Protein AF-A0A354B9X5-F1 (afdb_monomer_lite)

pLDDT: mean 92.53, std 5.78, range [64.81, 98.0]

Foldseek 3Di:
DFDWDWFFWQAFAFEPVRTDTDTDGQDDDDVPDDDDPDPDDDDDCLVLQLNNLCQAPPRPDDSVVSNVVGHPPDGGQRSHDVHGDDGGDGDD

Sequence (92 aa):
MTRMMIAAVTLGNGGFEMIEIQQVPIPIPAAGEVRLKVLAAGMNNTEINTRLGWYSADVEVSTDAVAGTADGTVQREDGGWNEPTPWPLIQG

Radius of gyration: 14.8 Å; chains: 1; bounding box: 39×27×37 Å

Structure (mmCIF, N/CA/C/O backbone):
data_AF-A0A354B9X5-F1
#
_entry.id   AF-A0A354B9X5-F1
#
loop_
_atom_site.group_PDB
_atom_site.id
_atom_site.type_symbol
_atom_site.label_atom_id
_atom_site.label_alt_id
_atom_site.label_comp_id
_atom_site.label_asym_id
_atom_site.label_entity_id
_atom_site.label_seq_id
_atom_site.pdbx_PDB_ins_code
_atom_site.Cartn_x
_atom_site.Cartn_y
_atom_site.Cartn_z
_atom_site.occupancy
_atom_site.B_iso_or_equiv
_atom_site.auth_seq_id
_atom_site.auth_comp_id
_atom_site.auth_asym_id
_atom_site.auth_atom_id
_atom_site.pdbx_PDB_model_num
ATOM 1 N N . MET A 1 1 ? -12.886 19.005 17.340 1.00 64.81 1 MET A N 1
ATOM 2 C CA . MET A 1 1 ? -11.514 18.813 16.823 1.00 64.81 1 MET A CA 1
ATOM 3 C C . MET A 1 1 ? -11.456 17.469 16.120 1.00 64.81 1 MET A C 1
ATOM 5 O O . MET A 1 1 ? -11.889 16.485 16.714 1.00 64.81 1 MET A O 1
ATOM 9 N N . THR A 1 2 ? -10.985 17.430 14.876 1.00 83.12 2 THR A N 1
ATOM 10 C CA . THR A 1 2 ? -10.761 16.179 14.137 1.00 83.12 2 THR A CA 1
ATOM 11 C C . THR A 1 2 ? -9.641 15.399 14.818 1.00 83.12 2 THR A C 1
ATOM 13 O O . THR A 1 2 ? -8.591 15.965 15.110 1.00 83.12 2 THR A O 1
ATOM 16 N N . ARG A 1 3 ? -9.875 14.121 15.136 1.00 93.31 3 ARG A N 1
ATOM 17 C CA . ARG A 1 3 ? -8.817 13.250 15.662 1.00 93.31 3 ARG A CA 1
ATOM 18 C C . ARG A 1 3 ? -7.974 12.743 14.494 1.00 93.31 3 ARG A C 1
ATOM 20 O O . ARG A 1 3 ? -8.536 12.340 13.477 1.00 93.31 3 ARG A O 1
ATOM 27 N N . MET A 1 4 ? -6.657 12.752 14.670 1.00 97.31 4 MET A N 1
ATOM 28 C CA . MET A 1 4 ? -5.677 12.356 13.657 1.00 97.31 4 MET A CA 1
ATOM 29 C C . MET A 1 4 ? -5.007 11.028 14.041 1.00 97.31 4 MET A C 1
ATOM 31 O O . MET A 1 4 ? -4.937 10.689 15.225 1.00 97.31 4 MET A O 1
ATOM 35 N N . MET A 1 5 ? -4.512 10.293 13.048 1.00 96.56 5 MET A N 1
ATOM 36 C CA . MET A 1 5 ? -3.627 9.134 13.200 1.00 96.56 5 MET A CA 1
ATOM 37 C C . MET A 1 5 ? -2.381 9.302 12.334 1.00 96.56 5 MET A C 1
ATOM 39 O O . MET A 1 5 ? -2.395 10.070 11.378 1.00 96.56 5 MET A O 1
ATOM 43 N N . ILE A 1 6 ? -1.320 8.570 12.665 1.00 97.12 6 ILE A N 1
ATOM 44 C CA . ILE A 1 6 ? -0.136 8.459 11.813 1.00 97.12 6 ILE A CA 1
ATOM 45 C C . ILE A 1 6 ? -0.358 7.328 10.809 1.00 97.12 6 ILE A C 1
ATOM 47 O O . ILE A 1 6 ? -0.803 6.249 11.203 1.00 97.12 6 ILE A O 1
ATOM 51 N N . ALA A 1 7 ? -0.035 7.572 9.543 1.00 97.12 7 ALA A N 1
ATOM 52 C CA . ALA A 1 7 ? -0.074 6.577 8.478 1.00 97.12 7 ALA A CA 1
ATOM 53 C C . ALA A 1 7 ? 1.151 6.708 7.567 1.00 97.12 7 ALA A C 1
ATOM 55 O O . ALA A 1 7 ? 1.676 7.808 7.395 1.00 97.12 7 ALA A O 1
ATOM 56 N N . ALA A 1 8 ? 1.576 5.590 6.976 1.00 96.00 8 ALA A N 1
ATOM 57 C CA . ALA A 1 8 ? 2.423 5.610 5.791 1.00 96.00 8 ALA A CA 1
ATOM 58 C C . ALA A 1 8 ? 1.517 5.813 4.571 1.00 96.00 8 ALA A C 1
ATOM 60 O O . ALA A 1 8 ? 0.616 5.012 4.326 1.00 96.00 8 ALA A O 1
ATOM 61 N N . VAL A 1 9 ? 1.722 6.915 3.858 1.00 97.00 9 VAL A N 1
ATOM 62 C CA . VAL A 1 9 ? 0.911 7.343 2.721 1.00 97.00 9 VAL A CA 1
ATOM 63 C C . VAL A 1 9 ? 1.754 7.222 1.461 1.00 97.00 9 VAL A C 1
ATOM 65 O O . VAL A 1 9 ? 2.809 7.846 1.361 1.00 97.00 9 VAL A O 1
ATOM 68 N N . THR A 1 10 ? 1.292 6.427 0.503 1.00 96.06 10 THR A N 1
ATOM 69 C CA . THR A 1 10 ? 1.876 6.345 -0.833 1.00 96.06 10 THR A CA 1
ATOM 70 C C . THR A 1 10 ? 1.223 7.387 -1.738 1.00 96.06 10 THR A C 1
ATOM 72 O O . THR A 1 10 ? 0.002 7.407 -1.890 1.00 96.06 10 THR A O 1
ATOM 75 N N . LEU A 1 11 ? 2.027 8.279 -2.310 1.00 95.50 11 LEU A N 1
ATOM 76 C CA . LEU A 1 11 ? 1.561 9.465 -3.036 1.00 95.50 11 LEU A CA 1
ATOM 77 C C . LEU A 1 11 ? 1.395 9.256 -4.543 1.00 95.50 11 LEU A C 1
ATOM 79 O O . LEU A 1 11 ? 0.712 10.044 -5.190 1.00 95.50 11 LEU A O 1
ATOM 83 N N . GLY A 1 12 ? 2.015 8.219 -5.094 1.00 95.19 12 GLY A N 1
ATOM 84 C CA . GLY A 1 12 ? 2.070 7.972 -6.527 1.00 95.19 12 GLY A CA 1
ATOM 85 C C . GLY A 1 12 ? 2.996 6.811 -6.857 1.00 95.19 12 GLY A C 1
ATOM 86 O O . GLY A 1 12 ? 3.505 6.124 -5.962 1.00 95.19 12 GLY A O 1
ATOM 87 N N . ASN A 1 13 ? 3.251 6.622 -8.152 1.00 95.06 13 ASN A N 1
ATOM 88 C CA . ASN A 1 13 ? 4.270 5.687 -8.596 1.00 95.06 13 ASN A CA 1
ATOM 89 C C . ASN A 1 13 ? 5.680 6.262 -8.431 1.00 95.06 13 ASN A C 1
ATOM 91 O O . ASN A 1 13 ? 5.893 7.435 -8.732 1.00 95.06 13 ASN A O 1
ATOM 95 N N . GLY A 1 14 ? 6.649 5.452 -7.994 1.00 94.56 14 GLY A N 1
ATOM 96 C CA . GLY A 1 14 ? 8.043 5.892 -7.884 1.00 94.56 14 GLY A CA 1
ATOM 97 C C . GLY A 1 14 ? 8.895 5.148 -6.861 1.00 94.56 14 GLY A C 1
ATOM 98 O O . GLY A 1 14 ? 8.555 4.062 -6.384 1.00 94.56 14 GLY A O 1
ATOM 99 N N . GLY A 1 15 ? 10.033 5.752 -6.536 1.00 93.75 15 GLY A N 1
ATOM 100 C CA . GLY A 1 15 ? 10.960 5.312 -5.507 1.00 93.75 15 GLY A CA 1
ATOM 101 C C . GLY A 1 15 ? 10.428 5.581 -4.094 1.00 93.75 15 GLY A C 1
ATOM 102 O O . GLY A 1 15 ? 9.220 5.708 -3.861 1.00 93.75 15 GLY A O 1
ATOM 103 N N . PHE A 1 16 ? 11.312 5.520 -3.099 1.00 93.06 16 PHE A N 1
ATOM 104 C CA . PHE A 1 16 ? 10.916 5.650 -1.690 1.00 93.06 16 PHE A CA 1
ATOM 105 C C . PHE A 1 16 ? 10.379 7.046 -1.349 1.00 93.06 16 PHE A C 1
ATOM 107 O O . PHE A 1 16 ? 9.639 7.182 -0.380 1.00 93.06 16 PHE A O 1
ATOM 114 N N . GLU A 1 17 ? 10.697 8.055 -2.158 1.00 93.81 17 GLU A N 1
ATOM 115 C CA . GLU A 1 17 ? 10.168 9.417 -2.069 1.00 93.81 17 GLU A CA 1
ATOM 116 C C . GLU A 1 17 ? 8.642 9.487 -2.194 1.00 93.81 17 GLU A C 1
ATOM 118 O O . GLU A 1 17 ? 8.041 10.444 -1.721 1.00 93.81 17 GLU A O 1
ATOM 123 N N . MET A 1 18 ? 8.006 8.461 -2.770 1.00 95.12 18 MET A N 1
ATOM 124 C CA . MET A 1 18 ? 6.548 8.374 -2.847 1.00 95.12 18 MET A CA 1
ATOM 125 C C . MET A 1 18 ? 5.900 7.872 -1.557 1.00 95.12 18 MET A C 1
ATOM 127 O O . MET A 1 18 ? 4.681 7.746 -1.529 1.00 95.12 18 MET A O 1
ATOM 131 N N . ILE A 1 19 ? 6.663 7.563 -0.502 1.00 95.00 19 ILE A N 1
ATOM 132 C CA . ILE A 1 19 ? 6.129 7.150 0.801 1.00 95.00 19 ILE A CA 1
ATOM 133 C C . ILE A 1 19 ? 6.409 8.239 1.833 1.00 95.00 19 ILE A C 1
ATOM 135 O O . ILE A 1 19 ? 7.558 8.513 2.176 1.00 95.00 19 ILE A O 1
ATOM 139 N N . GLU A 1 20 ? 5.345 8.785 2.415 1.00 96.94 20 GLU A N 1
ATOM 140 C CA . GLU A 1 20 ? 5.435 9.764 3.494 1.00 96.94 20 GLU A CA 1
ATOM 141 C C . GLU A 1 20 ? 4.744 9.278 4.767 1.00 96.94 20 GLU A C 1
ATOM 143 O O . GLU A 1 20 ? 3.650 8.718 4.735 1.00 96.94 20 GLU A O 1
ATOM 148 N N . ILE A 1 21 ? 5.353 9.547 5.922 1.00 97.06 21 ILE A N 1
ATOM 149 C CA . ILE A 1 21 ? 4.694 9.363 7.217 1.00 97.06 21 ILE A CA 1
ATOM 150 C C . ILE A 1 21 ? 3.929 10.644 7.553 1.00 97.06 21 ILE A C 1
ATOM 152 O O . ILE A 1 21 ? 4.536 11.670 7.858 1.00 97.06 21 ILE A O 1
ATOM 156 N N . GLN A 1 22 ? 2.598 10.586 7.519 1.00 97.38 22 GLN A N 1
ATOM 157 C CA . GLN A 1 22 ? 1.733 11.759 7.677 1.00 97.38 22 GLN A CA 1
ATOM 158 C C . GLN A 1 22 ? 0.748 11.614 8.839 1.00 97.38 22 GLN A C 1
ATOM 160 O O . GLN A 1 22 ? 0.362 10.508 9.221 1.00 97.38 22 GLN A O 1
ATOM 165 N N . GLN A 1 23 ? 0.290 12.754 9.370 1.00 97.56 23 GLN A N 1
ATOM 166 C CA . GLN A 1 23 ? -0.920 12.806 10.191 1.00 97.56 23 GLN A CA 1
ATOM 167 C C . GLN A 1 23 ? -2.147 12.926 9.287 1.00 97.56 23 GLN A C 1
ATOM 169 O O . GLN A 1 23 ? -2.330 13.944 8.624 1.00 97.56 23 GLN A O 1
ATOM 174 N N . VAL A 1 24 ? -3.024 11.927 9.323 1.00 96.19 24 VAL A N 1
ATOM 175 C CA . VAL A 1 24 ? -4.258 11.869 8.526 1.00 96.19 24 VAL A CA 1
ATOM 176 C C . VAL A 1 24 ? -5.495 11.777 9.428 1.00 96.19 24 VAL A C 1
ATOM 178 O O . VAL A 1 24 ? -5.386 11.308 10.567 1.00 96.19 24 VAL A O 1
ATOM 181 N N . PRO A 1 25 ? -6.682 12.226 8.981 1.00 96.50 25 PRO A N 1
ATOM 182 C CA . PRO A 1 25 ? -7.910 12.071 9.753 1.00 96.50 25 PRO A CA 1
ATOM 183 C C . PRO A 1 25 ? -8.207 10.600 10.053 1.00 96.50 25 PRO A C 1
ATOM 185 O O . PRO A 1 25 ? -8.065 9.737 9.189 1.00 96.50 25 PRO A O 1
ATOM 188 N N . ILE A 1 26 ? -8.663 10.307 11.271 1.00 95.81 26 ILE A N 1
ATOM 189 C CA . ILE A 1 26 ? -9.134 8.959 11.601 1.00 95.81 26 ILE A CA 1
ATOM 190 C C . ILE A 1 26 ? -10.431 8.680 10.819 1.00 95.81 26 ILE A C 1
ATOM 192 O O . ILE A 1 26 ? -11.391 9.439 10.993 1.00 95.81 26 ILE A O 1
ATOM 196 N N . PRO A 1 27 ? -10.514 7.589 10.030 1.00 93.25 27 PRO A N 1
ATOM 197 C CA . PRO A 1 27 ? -11.727 7.257 9.291 1.00 93.25 27 PRO A CA 1
ATOM 198 C C . PRO A 1 27 ? -12.888 6.907 10.232 1.00 93.25 27 PRO A C 1
ATOM 200 O O . PRO A 1 27 ? -12.703 6.376 11.340 1.00 93.25 27 PRO A O 1
ATOM 203 N N . ILE A 1 28 ? -14.103 7.222 9.780 1.00 94.81 28 ILE A N 1
ATOM 204 C CA . ILE A 1 28 ? -15.354 6.871 10.455 1.00 94.81 28 ILE A CA 1
ATOM 205 C C . ILE A 1 28 ? -15.895 5.614 9.763 1.00 94.81 28 ILE A C 1
ATOM 207 O O . ILE A 1 28 ? -16.219 5.705 8.582 1.00 94.81 28 ILE A O 1
ATOM 211 N N . PRO A 1 29 ? -15.983 4.465 10.457 1.00 95.75 29 PRO A N 1
ATOM 212 C CA . PRO A 1 29 ? -16.514 3.245 9.856 1.00 95.75 29 PRO A CA 1
ATOM 213 C C . PRO A 1 29 ? -17.996 3.414 9.494 1.00 95.75 29 PRO A C 1
ATOM 215 O O . PRO A 1 29 ? -18.765 3.996 10.268 1.00 95.75 29 PRO A O 1
ATOM 218 N N . ALA A 1 30 ? -18.392 2.893 8.334 1.00 97.44 30 ALA A N 1
ATOM 219 C CA . ALA A 1 30 ? -19.784 2.793 7.918 1.00 97.44 30 ALA A CA 1
ATOM 220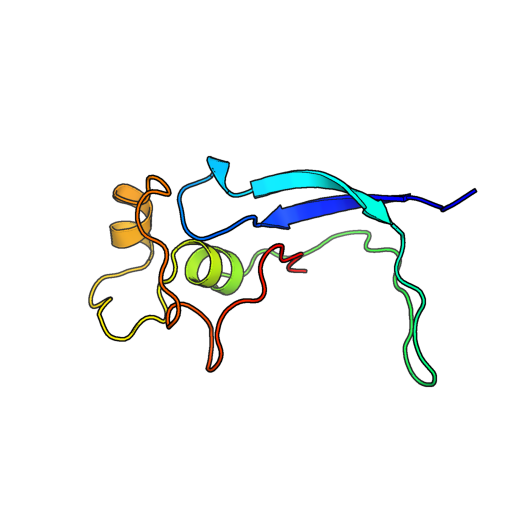 C C . ALA A 1 30 ? -20.533 1.691 8.693 1.00 97.44 30 ALA A C 1
ATOM 222 O O . ALA A 1 30 ? -19.968 0.951 9.504 1.00 97.44 30 ALA A O 1
ATOM 223 N N . ALA A 1 31 ? -21.841 1.571 8.452 1.00 97.88 31 ALA A N 1
ATOM 224 C CA . ALA A 1 31 ? -22.636 0.493 9.033 1.00 97.88 31 ALA A CA 1
ATOM 225 C C . ALA A 1 31 ? -22.088 -0.876 8.591 1.00 97.88 31 ALA A C 1
ATOM 227 O O . ALA A 1 31 ? -22.018 -1.163 7.401 1.00 97.88 31 ALA A O 1
ATOM 228 N N . GLY A 1 32 ? -21.716 -1.716 9.561 1.00 97.94 32 GLY A N 1
ATOM 229 C CA . GLY A 1 32 ? -21.118 -3.033 9.315 1.00 97.94 32 GLY A CA 1
ATOM 230 C C . GLY A 1 32 ? -19.586 -3.054 9.286 1.00 97.94 32 GLY A C 1
ATOM 231 O O . GLY A 1 32 ? -19.008 -4.136 9.270 1.00 97.94 32 GLY A O 1
ATOM 232 N N . GLU A 1 33 ? -18.921 -1.900 9.348 1.00 98.00 33 GLU A N 1
ATOM 233 C CA . GLU A 1 33 ? -17.461 -1.811 9.414 1.00 98.00 33 GLU A CA 1
ATOM 234 C C . GLU A 1 33 ? -16.961 -1.666 10.856 1.00 98.00 33 GLU A C 1
ATOM 236 O O . GLU A 1 33 ? -17.659 -1.186 11.754 1.00 98.00 33 GLU A O 1
ATOM 241 N N . VAL A 1 34 ? -15.702 -2.042 11.080 1.00 96.69 34 VAL A N 1
ATOM 242 C CA . VAL A 1 34 ? -15.005 -1.829 12.351 1.00 96.69 34 VAL A CA 1
ATOM 243 C C . VAL A 1 34 ? -13.741 -1.019 12.124 1.00 96.69 34 VAL A C 1
ATOM 245 O O . VAL A 1 34 ? -13.063 -1.161 11.111 1.00 96.69 34 VAL A O 1
ATOM 248 N N . ARG A 1 35 ? -13.385 -0.187 13.106 1.00 95.31 35 ARG A N 1
ATOM 249 C CA . ARG A 1 35 ? -12.103 0.517 13.115 1.00 95.31 35 ARG A CA 1
ATOM 250 C C . ARG A 1 35 ? -11.135 -0.185 14.052 1.00 95.31 35 ARG A C 1
ATOM 252 O O . ARG A 1 35 ? -11.375 -0.250 15.258 1.00 95.31 35 ARG A O 1
ATOM 259 N N . LEU A 1 36 ? -10.011 -0.626 13.506 1.00 94.62 36 LEU A N 1
ATOM 260 C CA . LEU A 1 36 ? -8.945 -1.264 14.265 1.00 94.62 36 LEU A CA 1
ATOM 261 C C . LEU A 1 36 ? -7.874 -0.247 14.656 1.00 94.62 36 LEU A C 1
ATOM 263 O O . LEU A 1 36 ? -7.501 0.626 13.875 1.00 94.62 36 LEU A O 1
ATOM 267 N N . LYS A 1 37 ? -7.353 -0.378 15.878 1.00 94.81 37 LYS A N 1
ATOM 268 C CA . LYS A 1 37 ? -6.087 0.252 16.251 1.00 94.81 37 LYS A CA 1
ATOM 269 C C . LYS A 1 37 ? -4.971 -0.715 15.870 1.00 94.81 37 LYS A C 1
ATOM 271 O O . LYS A 1 37 ? -4.707 -1.657 16.613 1.00 94.81 37 LYS A O 1
ATOM 276 N N . VAL A 1 38 ? -4.361 -0.490 14.711 1.00 94.88 38 VAL A N 1
ATOM 277 C CA . VAL A 1 38 ? -3.252 -1.309 14.209 1.00 94.88 38 VAL A CA 1
ATOM 278 C C . VAL A 1 38 ? -2.075 -1.221 15.187 1.00 94.88 38 VAL A C 1
ATOM 280 O O . VAL A 1 38 ? -1.637 -0.126 15.536 1.00 94.88 38 VAL A O 1
ATOM 283 N N . LEU A 1 39 ? -1.604 -2.375 15.673 1.00 95.81 39 LEU A N 1
ATOM 284 C CA . LEU A 1 39 ? -0.432 -2.479 16.558 1.00 95.81 39 LEU A CA 1
ATOM 285 C C . LEU A 1 39 ? 0.826 -2.914 15.799 1.00 95.81 39 LEU A C 1
ATOM 287 O O . LEU A 1 39 ? 1.933 -2.570 16.199 1.00 95.81 39 LEU A O 1
ATOM 291 N N . ALA A 1 40 ? 0.637 -3.661 14.714 1.00 94.50 40 ALA A N 1
ATOM 292 C CA . ALA A 1 40 ? 1.660 -4.081 13.773 1.00 94.50 40 ALA A CA 1
ATOM 293 C C . ALA A 1 40 ? 0.998 -4.326 12.411 1.00 94.50 40 ALA A C 1
ATOM 295 O O . ALA A 1 40 ? -0.167 -4.728 12.365 1.00 94.50 40 ALA A O 1
ATOM 296 N N . ALA A 1 41 ? 1.748 -4.105 11.336 1.00 93.00 41 ALA A N 1
ATOM 297 C CA . ALA A 1 41 ? 1.378 -4.468 9.974 1.00 93.00 41 ALA A CA 1
ATOM 298 C C . ALA A 1 41 ? 2.504 -5.319 9.375 1.00 93.00 41 ALA A C 1
ATOM 300 O O . ALA A 1 41 ? 3.682 -5.076 9.650 1.00 93.00 41 ALA A O 1
ATOM 301 N N . GLY A 1 42 ? 2.137 -6.347 8.612 1.00 93.31 42 GLY A N 1
ATOM 302 C CA . GLY A 1 42 ? 3.098 -7.117 7.828 1.00 93.31 42 GLY A CA 1
ATOM 303 C C . GLY A 1 42 ? 3.464 -6.368 6.552 1.00 93.31 42 GLY A C 1
ATOM 304 O O . GLY A 1 42 ? 2.672 -5.571 6.063 1.00 93.31 42 GLY A O 1
ATOM 305 N N . MET A 1 43 ? 4.647 -6.641 6.008 1.00 90.62 43 MET A N 1
ATOM 306 C CA . MET A 1 43 ? 4.996 -6.197 4.659 1.00 90.62 43 MET A CA 1
ATOM 307 C C . MET A 1 43 ? 4.657 -7.286 3.644 1.00 90.62 43 MET A C 1
ATOM 309 O O . MET A 1 43 ? 4.977 -8.459 3.852 1.00 90.62 43 MET A O 1
ATOM 313 N N . ASN A 1 44 ? 4.059 -6.886 2.533 1.00 91.25 44 ASN A N 1
ATOM 314 C CA . ASN A 1 44 ? 3.758 -7.700 1.371 1.00 91.25 44 ASN A CA 1
ATOM 315 C C . ASN A 1 44 ? 4.416 -7.077 0.125 1.00 91.25 44 ASN A C 1
ATOM 317 O O . ASN A 1 44 ? 4.630 -5.870 0.014 1.00 91.25 44 ASN A O 1
ATOM 321 N N . ASN A 1 45 ? 4.747 -7.916 -0.856 1.00 93.06 45 ASN A N 1
ATOM 322 C CA . ASN A 1 45 ? 5.295 -7.442 -2.125 1.00 93.06 45 ASN A CA 1
ATOM 323 C C . ASN A 1 45 ? 4.290 -6.575 -2.908 1.00 93.06 45 ASN A C 1
ATOM 325 O O . ASN A 1 45 ? 4.687 -5.773 -3.746 1.00 93.06 45 ASN A O 1
ATOM 329 N N . THR A 1 46 ? 2.993 -6.707 -2.618 1.00 91.88 46 THR A N 1
ATOM 330 C CA . THR A 1 46 ? 1.923 -5.921 -3.244 1.00 91.88 46 THR A CA 1
ATOM 331 C C . THR A 1 46 ? 2.095 -4.428 -2.993 1.00 91.88 46 THR A C 1
ATOM 333 O O . THR A 1 46 ? 1.932 -3.656 -3.929 1.00 91.88 46 THR A O 1
ATOM 336 N N . GLU A 1 47 ? 2.517 -4.008 -1.798 1.00 92.06 47 GLU A N 1
ATOM 337 C CA . GLU A 1 47 ? 2.797 -2.591 -1.525 1.00 92.06 47 GLU A CA 1
ATOM 338 C C . GLU A 1 47 ? 3.925 -2.053 -2.412 1.00 92.06 47 GLU A C 1
ATOM 340 O O . GLU A 1 47 ? 3.852 -0.945 -2.945 1.00 92.06 47 GLU A O 1
ATOM 345 N N . ILE A 1 48 ? 4.966 -2.862 -2.622 1.00 93.12 48 ILE A N 1
ATOM 346 C CA . ILE A 1 48 ? 6.096 -2.497 -3.478 1.00 93.12 48 ILE A CA 1
ATOM 347 C C . ILE A 1 48 ? 5.637 -2.432 -4.937 1.00 93.12 48 ILE A C 1
ATOM 349 O O . ILE A 1 48 ? 5.874 -1.431 -5.607 1.00 93.12 48 ILE A O 1
ATOM 353 N N . ASN A 1 49 ? 4.941 -3.462 -5.417 1.00 94.94 49 ASN A N 1
ATOM 354 C CA . ASN A 1 49 ? 4.462 -3.549 -6.793 1.00 94.94 49 ASN A CA 1
ATOM 355 C C . ASN A 1 49 ? 3.490 -2.418 -7.145 1.00 94.94 49 ASN A C 1
ATOM 357 O O . ASN A 1 49 ? 3.646 -1.793 -8.192 1.00 94.94 49 ASN A O 1
ATOM 361 N N . THR A 1 50 ? 2.532 -2.117 -6.267 1.00 94.31 50 THR A N 1
ATOM 362 C CA . THR A 1 50 ? 1.588 -1.007 -6.441 1.00 94.31 50 THR A CA 1
ATOM 363 C C . THR A 1 50 ? 2.327 0.327 -6.538 1.00 94.31 50 THR A C 1
ATOM 365 O O . THR A 1 50 ? 2.100 1.085 -7.481 1.00 94.31 50 THR A O 1
ATOM 368 N N . ARG A 1 51 ? 3.281 0.597 -5.636 1.00 94.69 51 ARG A N 1
ATOM 369 C CA . ARG A 1 51 ? 4.105 1.815 -5.699 1.00 94.69 51 ARG A CA 1
ATOM 370 C C . ARG A 1 51 ? 4.963 1.874 -6.961 1.00 94.69 51 ARG A C 1
ATOM 372 O O . ARG A 1 51 ? 5.132 2.939 -7.532 1.00 94.69 51 ARG A O 1
ATOM 379 N N . LEU A 1 52 ? 5.494 0.761 -7.441 1.00 95.31 52 LEU A N 1
ATOM 380 C CA . LEU A 1 52 ? 6.310 0.760 -8.658 1.00 95.31 52 LEU A CA 1
ATOM 381 C C . LEU A 1 52 ? 5.476 0.783 -9.951 1.00 95.31 52 LEU A C 1
ATOM 383 O O . LEU A 1 52 ? 6.045 0.884 -11.035 1.00 95.31 52 LEU A O 1
ATOM 387 N N . GLY A 1 53 ? 4.145 0.683 -9.854 1.00 95.06 53 GLY A N 1
ATOM 388 C CA . GLY A 1 53 ? 3.266 0.545 -11.017 1.00 95.06 53 GLY A CA 1
ATOM 389 C C . GLY A 1 53 ? 3.509 -0.764 -11.770 1.00 95.06 53 GLY A C 1
ATOM 390 O O . GLY A 1 53 ? 3.321 -0.832 -12.982 1.00 95.06 53 GLY A O 1
ATOM 3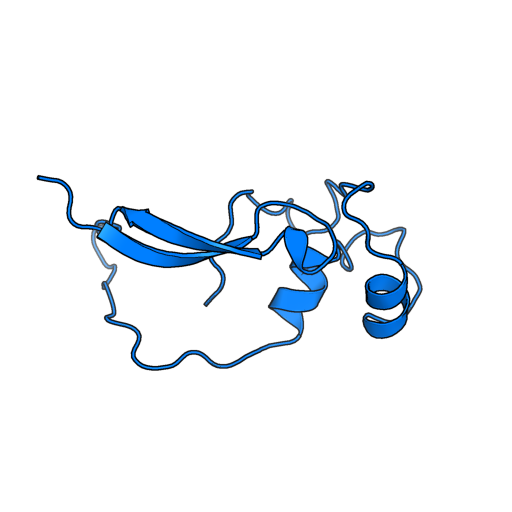91 N N . TRP A 1 54 ? 3.979 -1.792 -11.058 1.00 96.00 54 TRP A N 1
ATOM 392 C CA . TRP A 1 54 ? 4.462 -3.051 -11.622 1.00 96.00 54 TRP A CA 1
ATOM 393 C C . TRP A 1 54 ? 3.358 -3.863 -12.312 1.00 96.00 54 TRP A C 1
ATOM 395 O O . TRP A 1 54 ? 3.659 -4.680 -13.169 1.00 96.00 54 TRP A O 1
ATOM 405 N N . TYR A 1 55 ? 2.088 -3.630 -11.971 1.00 94.75 55 TYR A N 1
ATOM 406 C CA . TYR A 1 55 ? 0.956 -4.331 -12.587 1.00 94.75 55 TYR A CA 1
ATOM 407 C C . TYR A 1 55 ? 0.553 -3.788 -13.967 1.00 94.75 55 TYR A C 1
ATOM 409 O O . TYR A 1 55 ? -0.349 -4.343 -14.589 1.00 94.75 55 TYR A O 1
ATOM 417 N N . SER A 1 56 ? 1.227 -2.740 -14.448 1.00 94.50 56 SER A N 1
ATOM 418 C CA . SER A 1 56 ? 1.045 -2.204 -15.799 1.00 94.50 56 SER A CA 1
ATOM 419 C C . SER A 1 56 ? 1.409 -3.244 -16.853 1.00 94.50 56 SER A C 1
ATOM 421 O O . SER A 1 56 ? 2.373 -3.996 -16.688 1.00 94.50 56 SER A O 1
ATOM 423 N N . ALA A 1 57 ? 0.668 -3.256 -17.962 1.00 92.94 57 ALA A N 1
ATOM 424 C CA . ALA A 1 57 ? 0.869 -4.229 -19.036 1.00 92.94 57 ALA A CA 1
ATOM 425 C C . ALA A 1 57 ? 2.255 -4.110 -19.697 1.00 92.94 57 ALA A C 1
ATOM 427 O O . ALA A 1 57 ? 2.779 -5.096 -20.208 1.00 92.94 57 ALA A O 1
ATOM 428 N N . ASP A 1 58 ? 2.864 -2.923 -19.632 1.00 91.69 58 ASP A N 1
ATOM 429 C CA . ASP A 1 58 ? 4.165 -2.617 -20.234 1.00 91.69 58 ASP A CA 1
ATOM 430 C C . ASP A 1 58 ? 5.357 -2.935 -19.303 1.00 91.69 58 ASP A C 1
ATOM 432 O O . ASP A 1 58 ? 6.497 -2.547 -19.581 1.00 91.69 58 ASP A O 1
ATOM 436 N N . VAL A 1 59 ? 5.125 -3.582 -18.155 1.00 92.81 59 VAL A N 1
ATOM 437 C CA . VAL A 1 59 ? 6.186 -4.021 -17.236 1.00 92.81 59 VAL A CA 1
ATOM 438 C C . VAL A 1 59 ? 6.451 -5.513 -17.424 1.00 92.81 59 VAL A C 1
ATOM 440 O O . VAL A 1 59 ? 5.671 -6.361 -17.009 1.00 92.81 59 VAL A O 1
ATOM 443 N N . GLU A 1 60 ? 7.608 -5.840 -18.000 1.00 94.19 60 GLU A N 1
ATOM 444 C CA . GLU A 1 60 ? 7.998 -7.228 -18.312 1.00 94.19 60 GLU A CA 1
ATOM 44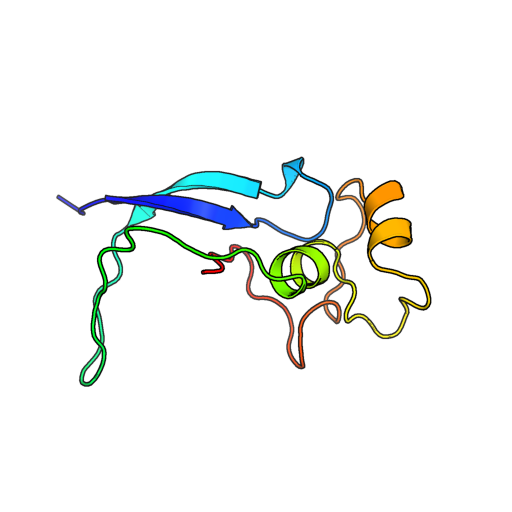5 C C . GLU A 1 60 ? 9.156 -7.756 -17.444 1.00 94.19 60 GLU A C 1
ATOM 447 O O . GLU A 1 60 ? 9.669 -8.856 -17.657 1.00 94.19 60 GLU A O 1
ATOM 452 N N . VAL A 1 61 ? 9.607 -6.969 -16.465 1.00 94.56 61 VAL A N 1
ATOM 453 C CA . VAL A 1 61 ? 10.776 -7.278 -15.626 1.00 94.56 61 VAL A CA 1
ATOM 454 C C . VAL A 1 61 ? 10.382 -7.500 -14.167 1.00 94.56 61 VAL A C 1
ATOM 456 O O . VAL A 1 61 ? 9.274 -7.179 -13.740 1.00 94.56 61 VAL A O 1
ATOM 459 N N . SER A 1 62 ? 11.292 -8.068 -13.373 1.00 94.69 62 SER A N 1
ATOM 460 C CA . SER A 1 62 ? 11.041 -8.313 -11.950 1.00 94.69 62 SER A CA 1
ATOM 461 C C . SER A 1 62 ? 10.843 -7.015 -11.160 1.00 94.69 62 SER A C 1
ATOM 463 O O . SER A 1 62 ? 11.343 -5.954 -11.536 1.00 94.69 62 SER A O 1
ATOM 465 N N . THR A 1 63 ? 10.168 -7.116 -10.012 1.00 92.94 63 THR A N 1
ATOM 466 C CA . THR A 1 63 ? 10.009 -6.013 -9.051 1.00 92.94 63 THR A CA 1
ATOM 467 C C . THR A 1 63 ? 11.346 -5.351 -8.712 1.00 92.94 63 THR A C 1
ATOM 469 O O . THR A 1 63 ? 11.439 -4.127 -8.745 1.00 92.94 63 THR A O 1
ATOM 472 N N . ASP A 1 64 ? 12.392 -6.144 -8.458 1.00 93.62 64 ASP A N 1
ATOM 473 C CA . ASP A 1 64 ? 13.730 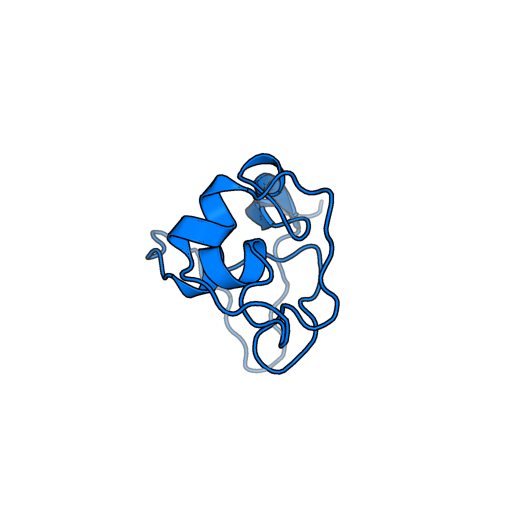-5.633 -8.130 1.00 93.62 64 ASP A CA 1
ATOM 474 C C . ASP A 1 64 ? 14.332 -4.793 -9.265 1.00 93.62 64 ASP A C 1
ATOM 476 O O . ASP A 1 64 ? 14.968 -3.768 -9.014 1.00 93.62 64 ASP A O 1
ATOM 480 N N . ALA A 1 65 ? 14.110 -5.200 -10.520 1.00 93.56 65 ALA A N 1
ATOM 481 C CA . ALA A 1 65 ? 14.590 -4.461 -11.680 1.00 93.56 65 ALA A CA 1
ATOM 482 C C . ALA A 1 65 ? 13.865 -3.115 -11.825 1.00 93.56 65 ALA A C 1
ATOM 484 O O . ALA A 1 65 ? 14.525 -2.097 -12.025 1.00 93.56 65 ALA A O 1
ATOM 485 N N . VAL A 1 66 ? 12.534 -3.089 -11.655 1.00 93.06 66 VAL A N 1
ATOM 486 C CA . VAL A 1 66 ? 11.761 -1.832 -11.676 1.00 93.06 66 VAL A CA 1
ATOM 487 C C . VAL A 1 66 ? 12.166 -0.921 -10.516 1.00 93.06 66 VAL A C 1
ATOM 489 O O . VAL A 1 66 ? 12.331 0.283 -10.703 1.00 93.06 66 VAL A O 1
ATOM 492 N N . ALA A 1 67 ? 12.378 -1.486 -9.324 1.00 91.44 67 ALA A N 1
ATOM 493 C CA . ALA A 1 67 ? 12.785 -0.737 -8.139 1.00 91.44 67 ALA A CA 1
ATOM 494 C C . ALA A 1 67 ? 14.125 -0.013 -8.337 1.00 91.44 67 ALA A C 1
ATOM 496 O O . ALA A 1 67 ? 14.293 1.099 -7.843 1.00 91.44 67 ALA A O 1
ATOM 497 N N . GLY A 1 68 ? 15.060 -0.620 -9.077 1.00 89.12 68 GLY A N 1
ATOM 498 C CA . GLY A 1 68 ? 16.367 -0.032 -9.375 1.00 89.12 68 GLY A CA 1
ATOM 499 C C . GLY A 1 68 ? 16.325 1.195 -10.293 1.00 89.12 68 GLY A C 1
ATOM 500 O O . GLY A 1 68 ? 17.296 1.946 -10.331 1.00 89.12 68 GLY A O 1
ATOM 501 N N . THR A 1 69 ? 15.222 1.411 -11.016 1.00 87.00 69 THR A N 1
ATOM 502 C CA . THR A 1 69 ? 15.060 2.521 -11.972 1.00 87.00 69 THR A CA 1
ATOM 503 C C . THR A 1 69 ? 13.918 3.473 -11.619 1.00 87.00 69 THR A C 1
ATOM 505 O O . THR A 1 69 ? 13.652 4.401 -12.374 1.00 87.00 69 THR A O 1
ATOM 508 N N . ALA A 1 70 ? 13.202 3.237 -10.518 1.00 86.62 70 ALA A N 1
ATOM 509 C CA . ALA A 1 70 ? 12.052 4.045 -10.136 1.00 86.62 70 ALA A CA 1
ATOM 510 C C . ALA A 1 70 ? 12.492 5.374 -9.506 1.00 86.62 70 ALA A C 1
ATOM 512 O O . ALA A 1 70 ? 13.064 5.390 -8.418 1.00 86.62 70 ALA A O 1
ATOM 513 N N . ASP A 1 71 ? 12.188 6.480 -10.183 1.00 80.25 71 ASP A N 1
ATOM 514 C CA . ASP A 1 71 ? 12.558 7.848 -9.786 1.00 80.25 71 ASP A CA 1
ATOM 515 C C . ASP A 1 71 ? 11.349 8.802 -9.676 1.00 80.25 71 ASP A C 1
ATOM 517 O O . ASP A 1 71 ? 11.506 10.018 -9.577 1.00 80.25 71 ASP A O 1
ATOM 521 N N . GLY A 1 72 ? 10.133 8.251 -9.744 1.00 77.00 72 GLY A N 1
ATOM 522 C CA . GLY A 1 72 ? 8.882 9.003 -9.630 1.00 77.00 72 GLY A CA 1
ATOM 523 C C . GLY A 1 72 ? 8.447 9.749 -10.894 1.00 77.00 72 GLY A C 1
ATOM 524 O O . GLY A 1 72 ? 7.368 10.345 -10.906 1.00 77.00 72 GLY A O 1
ATOM 525 N N . THR A 1 73 ? 9.230 9.702 -11.978 1.00 77.56 73 THR A N 1
ATOM 526 C CA . THR A 1 73 ? 8.914 10.424 -13.225 1.00 77.56 73 THR A CA 1
ATOM 527 C C . THR A 1 73 ? 7.844 9.740 -14.076 1.00 77.56 73 THR A C 1
ATOM 529 O O . THR A 1 73 ? 7.192 10.396 -14.889 1.00 77.56 73 THR A O 1
ATOM 532 N N . VAL A 1 74 ? 7.622 8.439 -13.871 1.00 80.00 74 VAL A N 1
ATOM 533 C CA . VAL A 1 74 ? 6.652 7.638 -14.624 1.00 80.00 74 VAL A CA 1
ATOM 534 C C . VAL A 1 74 ? 5.462 7.296 -13.734 1.00 80.00 74 VAL A C 1
ATOM 536 O O . VAL A 1 74 ? 5.578 6.489 -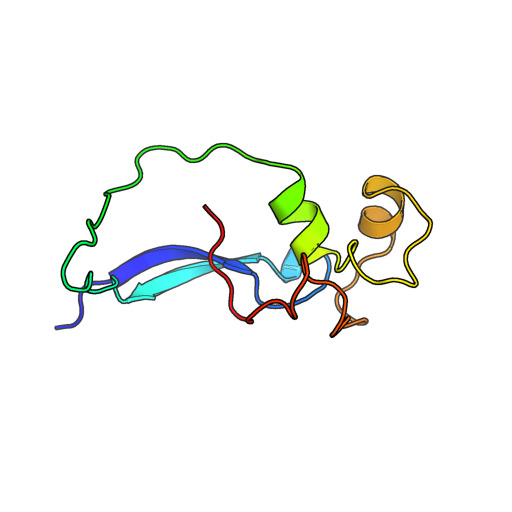12.814 1.00 80.00 74 VAL A O 1
ATOM 539 N N . GLN A 1 75 ? 4.306 7.885 -14.041 1.00 88.12 75 GLN A N 1
ATOM 540 C CA . GLN A 1 75 ? 3.018 7.481 -13.478 1.00 88.12 75 GLN A CA 1
ATOM 541 C C . GLN A 1 75 ? 2.340 6.508 -14.442 1.00 88.12 75 GLN A C 1
ATOM 543 O O . GLN A 1 75 ? 2.238 6.791 -15.636 1.00 88.12 75 GLN A O 1
ATOM 548 N N . ARG A 1 76 ? 1.906 5.355 -13.931 1.00 90.56 76 ARG A N 1
ATOM 549 C CA . ARG A 1 76 ? 1.270 4.297 -14.721 1.00 90.56 76 ARG A CA 1
ATOM 550 C C . ARG A 1 76 ? -0.189 4.202 -14.311 1.00 90.56 76 ARG A C 1
ATOM 552 O O . ARG A 1 76 ? -0.500 3.640 -13.264 1.00 90.56 76 ARG A O 1
ATOM 559 N N . GLU A 1 77 ? -1.082 4.764 -15.124 1.00 90.50 77 GLU A N 1
ATOM 560 C CA . GLU A 1 77 ? -2.529 4.723 -14.859 1.00 90.50 77 GLU A CA 1
ATOM 561 C C . GLU A 1 77 ? -3.056 3.280 -14.774 1.00 90.50 77 GLU A C 1
ATOM 563 O O . GLU A 1 77 ? -3.923 2.984 -13.955 1.00 90.50 77 GLU A O 1
ATOM 568 N N . ASP A 1 78 ? -2.470 2.368 -15.553 1.00 93.25 78 ASP A N 1
ATOM 569 C CA . ASP A 1 78 ? -2.741 0.927 -15.555 1.00 93.25 78 ASP A CA 1
ATOM 570 C C . ASP A 1 78 ? -1.870 0.137 -14.555 1.00 93.25 78 ASP A C 1
ATOM 572 O O . ASP A 1 78 ? -1.906 -1.087 -14.527 1.00 93.25 78 ASP A O 1
ATOM 576 N N . GLY A 1 79 ? -1.074 0.814 -13.721 1.00 92.50 79 GLY A N 1
ATOM 577 C CA . GLY A 1 79 ? -0.097 0.195 -12.819 1.00 92.50 79 GLY A CA 1
ATOM 578 C C . GLY A 1 79 ? -0.670 -0.424 -11.540 1.00 92.50 79 GLY A C 1
ATOM 579 O O . GLY A 1 79 ? 0.096 -0.926 -10.713 1.00 92.50 79 GLY A O 1
ATOM 580 N N . GLY A 1 80 ? -1.987 -0.344 -11.335 1.00 91.81 80 GLY A N 1
ATOM 581 C CA . GLY A 1 80 ? -2.678 -0.889 -10.167 1.00 91.81 80 GLY A CA 1
ATOM 582 C C . GLY A 1 80 ? -3.126 -2.342 -10.341 1.00 91.81 80 GLY A C 1
ATOM 583 O O . GLY A 1 80 ? -3.160 -2.888 -11.440 1.00 91.81 80 GLY A O 1
ATOM 584 N N . TRP A 1 81 ? -3.461 -3.002 -9.230 1.00 88.69 81 TRP A N 1
ATOM 585 C CA . TRP A 1 81 ? -3.968 -4.376 -9.265 1.00 88.69 81 TRP A CA 1
ATOM 586 C C . TRP A 1 81 ? -5.430 -4.388 -9.730 1.00 88.69 81 TRP A C 1
ATOM 588 O O . TRP A 1 81 ? -6.317 -4.001 -8.969 1.00 88.69 81 TRP A O 1
ATOM 598 N N . ASN A 1 82 ? -5.674 -4.857 -10.959 1.00 88.75 82 ASN A N 1
ATOM 599 C CA . ASN A 1 82 ? -6.958 -4.874 -11.688 1.00 88.75 82 ASN A CA 1
ATOM 600 C C . ASN A 1 82 ? -7.563 -3.502 -12.034 1.00 88.75 82 ASN A C 1
ATOM 602 O O . ASN A 1 82 ? -8.184 -3.377 -13.083 1.00 88.75 82 ASN A O 1
ATOM 606 N N . GLU A 1 83 ? -7.401 -2.501 -11.175 1.00 91.69 83 GLU A N 1
ATOM 607 C CA . GLU A 1 83 ? -7.960 -1.155 -11.323 1.00 91.69 83 GLU A CA 1
ATOM 608 C C . GLU A 1 83 ? -6.866 -0.100 -11.088 1.00 91.69 83 GLU A C 1
ATOM 610 O O . GLU A 1 83 ? -5.874 -0.395 -10.408 1.00 91.69 83 GLU A O 1
ATOM 615 N N . PRO A 1 84 ? -7.035 1.141 -11.582 1.00 93.12 84 PRO A N 1
ATOM 616 C CA . PRO A 1 84 ? -6.129 2.240 -11.272 1.00 93.12 84 PRO A CA 1
ATOM 617 C C . PRO A 1 84 ? -5.966 2.440 -9.762 1.00 93.12 84 PRO A C 1
ATOM 619 O O . PRO A 1 84 ? -6.934 2.416 -8.997 1.00 93.12 84 PRO A O 1
ATOM 622 N N . THR A 1 85 ? -4.730 2.674 -9.322 1.00 93.94 85 THR A N 1
ATOM 623 C CA . THR A 1 85 ? -4.451 2.885 -7.898 1.00 93.94 85 THR A CA 1
ATOM 624 C C . THR A 1 85 ? -4.977 4.256 -7.450 1.00 93.94 85 THR A C 1
ATOM 626 O O . THR A 1 85 ? -4.613 5.266 -8.055 1.00 93.94 85 THR A O 1
ATOM 629 N N . PRO A 1 86 ? -5.800 4.343 -6.387 1.00 92.94 86 PRO A N 1
ATOM 630 C CA . PRO A 1 86 ? -6.319 5.620 -5.915 1.00 92.94 86 PRO A CA 1
ATOM 631 C C . PRO A 1 86 ? -5.267 6.336 -5.063 1.00 92.94 86 PRO A C 1
ATOM 633 O O . PRO A 1 86 ? -5.082 6.023 -3.889 1.00 92.94 86 PRO A O 1
ATOM 636 N N . TRP A 1 87 ? -4.576 7.307 -5.654 1.00 94.00 87 TRP A N 1
ATOM 637 C CA . TRP A 1 87 ? -3.626 8.152 -4.932 1.00 94.00 87 TRP A CA 1
ATOM 638 C C . TRP A 1 87 ? -4.334 9.317 -4.210 1.00 94.00 87 TRP A C 1
ATOM 640 O O . TRP A 1 87 ? -5.240 9.925 -4.785 1.00 94.00 87 TRP A O 1
ATOM 650 N N . PRO A 1 88 ? -3.912 9.697 -2.988 1.00 95.44 88 PRO A N 1
ATOM 651 C CA . PRO A 1 88 ? -2.952 8.997 -2.138 1.00 95.44 88 PRO A CA 1
ATOM 652 C C . PRO A 1 88 ? -3.552 7.721 -1.528 1.00 95.44 88 PRO A C 1
ATOM 654 O O . PRO A 1 88 ? -4.733 7.677 -1.184 1.00 95.44 88 PRO A O 1
ATOM 657 N N . LEU A 1 89 ? -2.709 6.709 -1.324 1.00 95.00 89 LEU A N 1
ATOM 658 C CA . LEU A 1 89 ? -3.105 5.402 -0.809 1.00 95.00 89 LEU A CA 1
ATOM 659 C C . LEU A 1 89 ? -2.441 5.116 0.542 1.00 95.00 89 LEU A C 1
ATOM 661 O O . LEU A 1 89 ? -1.237 5.291 0.698 1.00 95.00 89 LEU A O 1
ATOM 665 N N . ILE A 1 90 ? -3.209 4.617 1.510 1.00 94.12 90 ILE A N 1
ATOM 666 C CA . ILE A 1 90 ? -2.674 3.999 2.731 1.00 94.12 90 ILE A CA 1
ATOM 667 C C . ILE A 1 90 ? -2.879 2.494 2.582 1.00 94.12 90 ILE A C 1
ATOM 669 O O . ILE A 1 90 ? -4.018 2.030 2.597 1.00 94.12 90 ILE A O 1
ATOM 673 N N . GLN A 1 91 ? -1.788 1.749 2.413 1.00 81.06 91 GLN A N 1
ATOM 674 C CA . GLN A 1 91 ? -1.812 0.285 2.370 1.00 81.06 91 GLN A CA 1
ATOM 675 C C . GLN A 1 91 ? -1.512 -0.277 3.763 1.00 81.06 91 GLN A C 1
ATOM 677 O O . GLN A 1 91 ? -0.672 0.263 4.487 1.00 81.06 91 GLN A O 1
ATOM 682 N N . GLY A 1 92 ? -2.210 -1.343 4.149 1.00 68.06 92 GLY A N 1
ATOM 683 C CA . GLY A 1 92 ? -2.073 -1.994 5.450 1.00 68.06 92 GLY A CA 1
ATOM 684 C C . GLY A 1 92 ?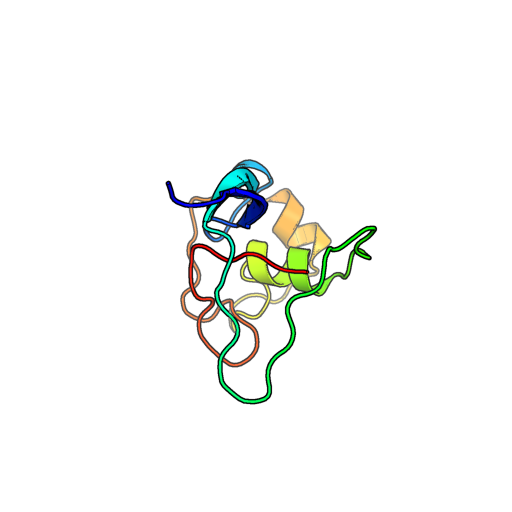 -2.948 -3.226 5.567 1.00 68.06 92 GLY A C 1
ATOM 685 O O . GLY A 1 92 ? -4.071 -3.194 5.018 1.00 68.06 92 GLY A O 1
#

Secondary structure (DSSP, 8-state):
---EEEEEEE-SSSSGGGEEEEEEEPP---TT------S-----HHHHHHHHTTTSTT--S-HHHHHTT--S----TT-SSSS---SSB---